Protein AF-A0A3D5NP03-F1 (afdb_monomer_lite)

Radius of gyration: 13.7 Å; chains: 1; bounding box: 36×18×40 Å

Structure (mmCIF, N/CA/C/O backbone):
data_AF-A0A3D5NP03-F1
#
_entry.id   AF-A0A3D5NP03-F1
#
loop_
_atom_site.group_PDB
_atom_site.id
_atom_site.type_symbol
_atom_site.label_atom_id
_atom_site.label_alt_id
_atom_site.label_comp_id
_atom_site.label_asym_id
_atom_site.label_entity_id
_atom_site.label_seq_id
_atom_site.pdbx_PDB_ins_code
_atom_site.Cartn_x
_atom_site.Cartn_y
_at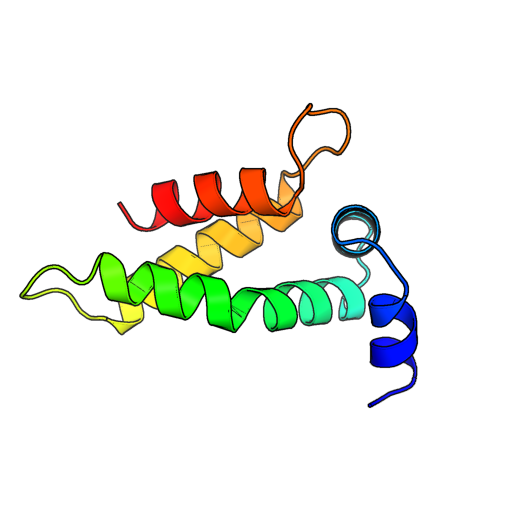om_site.Cartn_z
_atom_site.occupancy
_atom_site.B_iso_or_equiv
_atom_site.auth_seq_id
_atom_site.auth_comp_id
_atom_site.auth_asym_id
_atom_site.auth_atom_id
_atom_site.pdbx_PDB_model_num
ATOM 1 N N . MET A 1 1 ? 8.592 -4.418 17.081 1.00 55.94 1 MET A N 1
ATOM 2 C CA . MET A 1 1 ? 7.136 -4.643 17.130 1.00 55.94 1 MET A CA 1
ATOM 3 C C . MET A 1 1 ? 6.507 -3.720 18.150 1.00 55.94 1 MET A C 1
ATOM 5 O O . MET A 1 1 ? 6.401 -4.073 19.323 1.00 55.94 1 MET A O 1
ATOM 9 N N . THR A 1 2 ? 6.155 -2.521 17.697 1.00 75.50 2 THR A N 1
ATOM 10 C CA . THR A 1 2 ? 5.348 -1.550 18.441 1.00 75.50 2 THR A CA 1
ATOM 11 C C . THR A 1 2 ? 3.928 -2.098 18.648 1.00 75.50 2 THR A C 1
ATOM 13 O O . THR A 1 2 ? 3.520 -3.089 18.035 1.00 75.50 2 THR A O 1
ATOM 16 N N . LYS A 1 3 ? 3.162 -1.484 19.555 1.00 73.06 3 LYS A N 1
ATOM 17 C CA . LYS A 1 3 ? 1.764 -1.865 19.819 1.00 73.06 3 LYS A CA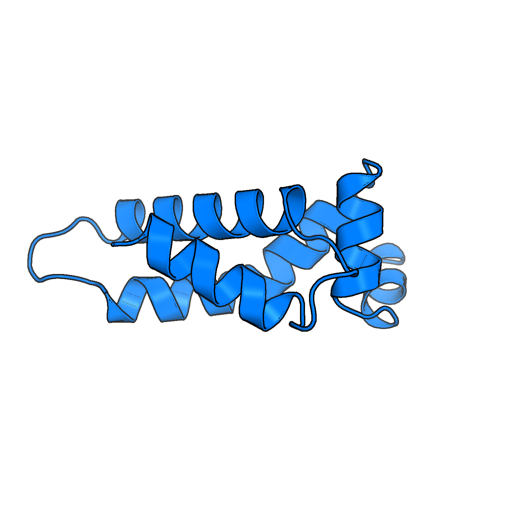 1
ATOM 18 C C . LYS A 1 3 ? 0.890 -1.732 18.561 1.00 73.06 3 LYS A C 1
ATOM 20 O O . LYS A 1 3 ? 0.045 -2.591 18.323 1.00 73.06 3 LYS A O 1
ATOM 25 N N . GLU A 1 4 ? 1.161 -0.719 17.742 1.00 75.50 4 GLU A N 1
ATOM 26 C CA . GLU A 1 4 ? 0.463 -0.455 16.480 1.00 75.50 4 GLU A CA 1
ATOM 27 C C . GLU A 1 4 ? 0.772 -1.513 15.408 1.00 75.50 4 GLU A C 1
ATOM 29 O O . GLU A 1 4 ? -0.145 -2.030 14.778 1.00 75.50 4 GLU A O 1
ATOM 34 N N . GLU A 1 5 ? 2.027 -1.961 15.271 1.00 76.12 5 GLU A N 1
ATOM 35 C CA . GLU A 1 5 ? 2.375 -3.047 14.334 1.00 76.12 5 GLU A CA 1
ATOM 36 C C . GLU A 1 5 ? 1.625 -4.353 14.654 1.00 76.12 5 GLU A C 1
ATOM 38 O O . GLU A 1 5 ? 1.210 -5.073 13.748 1.00 76.12 5 GLU A O 1
ATOM 43 N N . ARG A 1 6 ? 1.403 -4.653 15.945 1.00 80.69 6 ARG A N 1
ATOM 44 C CA . ARG A 1 6 ? 0.602 -5.820 16.360 1.00 80.69 6 ARG A CA 1
ATOM 45 C C . ARG A 1 6 ? -0.878 -5.660 16.021 1.00 80.69 6 ARG A C 1
ATOM 47 O O . ARG A 1 6 ? -1.496 -6.638 15.613 1.00 80.69 6 ARG A O 1
ATOM 54 N N . LYS A 1 7 ? -1.431 -4.453 16.167 1.00 88.31 7 LYS A N 1
ATOM 55 C CA . LYS A 1 7 ? -2.825 -4.141 15.815 1.00 88.31 7 LYS A CA 1
ATOM 56 C C . LYS A 1 7 ? -3.075 -4.397 14.328 1.00 88.31 7 LYS A C 1
ATOM 58 O O . LYS A 1 7 ? -3.957 -5.182 14.003 1.00 88.31 7 LYS A O 1
ATOM 63 N N . TYR A 1 8 ? -2.272 -3.807 13.442 1.00 91.81 8 TYR A N 1
ATOM 64 C CA . TYR A 1 8 ? -2.473 -3.963 11.997 1.00 91.81 8 TYR A CA 1
ATOM 65 C C . TYR A 1 8 ? -2.136 -5.371 11.495 1.00 91.81 8 TYR A C 1
ATOM 67 O O . TYR A 1 8 ? -2.755 -5.838 10.549 1.00 91.81 8 TYR A O 1
ATOM 75 N N . SER A 1 9 ? -1.226 -6.102 12.152 1.00 87.69 9 SER A N 1
ATOM 76 C CA . SER A 1 9 ? -0.919 -7.492 11.769 1.00 87.69 9 SER A CA 1
ATOM 77 C C . SER A 1 9 ? -2.096 -8.468 11.897 1.00 87.69 9 SER A C 1
ATOM 79 O O . SER A 1 9 ? -2.059 -9.537 11.293 1.00 87.69 9 SER A O 1
ATOM 81 N N . ALA A 1 10 ? -3.121 -8.112 12.679 1.00 92.44 10 ALA A N 1
ATOM 82 C CA . ALA A 1 10 ? -4.338 -8.901 12.846 1.00 92.44 10 ALA A CA 1
ATOM 83 C C . ALA A 1 10 ? -5.460 -8.511 11.865 1.00 92.44 10 ALA A C 1
ATOM 85 O O . ALA A 1 10 ? -6.496 -9.171 11.855 1.00 92.44 10 ALA A O 1
ATOM 86 N N . LEU A 1 11 ? -5.264 -7.453 11.074 1.00 95.56 11 LEU A N 1
ATOM 87 C CA . LEU A 1 11 ? -6.228 -6.950 10.099 1.00 95.56 11 LEU A CA 1
ATOM 88 C C . LEU A 1 11 ? -5.886 -7.434 8.685 1.00 95.56 11 LEU A C 1
ATOM 90 O O . LEU A 1 11 ? -4.732 -7.728 8.355 1.00 95.56 11 LEU A O 1
ATOM 94 N N . THR A 1 12 ? -6.909 -7.493 7.843 1.00 95.88 12 THR A N 1
ATOM 95 C CA . THR A 1 12 ? -6.777 -7.683 6.394 1.00 95.88 12 THR A CA 1
ATOM 96 C C . THR A 1 12 ? -6.185 -6.443 5.726 1.00 95.88 12 THR A C 1
ATOM 98 O O . THR A 1 12 ? -6.172 -5.353 6.300 1.00 95.88 12 THR A O 1
ATOM 101 N N . ASP A 1 13 ? -5.683 -6.590 4.499 1.00 96.38 13 ASP A N 1
ATOM 102 C CA . ASP A 1 13 ? -5.157 -5.440 3.756 1.00 96.38 13 ASP A CA 1
ATOM 103 C C . ASP A 1 13 ? -6.245 -4.402 3.493 1.00 96.38 13 ASP A C 1
ATOM 105 O O . ASP A 1 13 ? -6.003 -3.208 3.633 1.00 96.38 13 ASP A O 1
ATOM 109 N N . GLU A 1 14 ? -7.449 -4.866 3.178 1.00 95.69 14 GLU A N 1
ATOM 110 C CA . GLU A 1 14 ? -8.618 -4.038 2.924 1.00 95.69 14 GLU A CA 1
ATOM 111 C C . GLU A 1 14 ? -8.990 -3.196 4.153 1.00 95.69 14 GLU A C 1
ATOM 113 O O . GLU A 1 14 ? -9.177 -1.988 4.033 1.00 95.69 14 GLU A O 1
ATOM 118 N N . GLU A 1 15 ? -9.008 -3.793 5.348 1.00 95.88 15 GLU A N 1
ATOM 119 C CA . GLU A 1 15 ? -9.270 -3.062 6.595 1.00 95.88 15 GLU A CA 1
ATOM 120 C C . GLU A 1 15 ? -8.196 -2.004 6.882 1.00 95.88 15 GLU A C 1
ATOM 122 O O . GLU A 1 15 ? -8.517 -0.885 7.282 1.00 95.88 15 GLU A O 1
ATOM 127 N N . ILE A 1 16 ? -6.917 -2.330 6.667 1.00 96.88 16 ILE A N 1
ATOM 128 C CA . ILE A 1 16 ? -5.817 -1.379 6.891 1.00 96.88 16 ILE A CA 1
ATOM 129 C C . ILE A 1 16 ? -5.897 -0.223 5.886 1.00 96.88 16 ILE A C 1
ATOM 131 O O . ILE A 1 16 ? -5.659 0.926 6.256 1.00 96.88 16 ILE A O 1
ATOM 135 N N . VAL A 1 17 ? -6.253 -0.504 4.631 1.00 96.88 17 VAL A N 1
ATOM 136 C CA . VAL A 1 17 ? -6.426 0.518 3.590 1.00 96.88 17 VAL A CA 1
ATOM 137 C C . VAL A 1 17 ? -7.590 1.445 3.919 1.00 96.88 17 VAL A C 1
ATOM 139 O O . VAL A 1 17 ? -7.408 2.656 3.832 1.00 96.88 17 VAL A O 1
ATOM 142 N N . CYS A 1 18 ? -8.731 0.925 4.380 1.00 96.06 18 CYS A N 1
ATOM 143 C CA . CYS A 1 18 ? -9.836 1.773 4.834 1.00 96.06 18 CYS A CA 1
ATOM 144 C C . CYS A 1 18 ? -9.403 2.702 5.980 1.00 96.06 18 CYS A C 1
ATOM 146 O O . CYS A 1 18 ? -9.650 3.902 5.923 1.00 96.06 18 CYS A O 1
ATOM 148 N N . LEU A 1 19 ? -8.668 2.187 6.973 1.00 96.44 19 LEU A N 1
ATOM 149 C CA . LEU A 1 19 ? -8.124 3.024 8.051 1.00 96.44 19 LEU A CA 1
ATOM 150 C C . LEU A 1 19 ? -7.167 4.102 7.518 1.00 96.44 19 LEU A C 1
ATOM 152 O O . LEU A 1 19 ? -7.213 5.249 7.962 1.00 96.44 19 LEU A O 1
ATOM 156 N N . ALA A 1 20 ? -6.310 3.751 6.556 1.00 96.81 20 ALA A N 1
ATOM 157 C CA . ALA A 1 20 ? -5.400 4.700 5.924 1.00 96.81 20 ALA A CA 1
ATOM 158 C C . ALA A 1 20 ? -6.155 5.805 5.160 1.00 96.81 20 ALA A C 1
ATOM 160 O O . ALA A 1 20 ? -5.767 6.972 5.241 1.00 96.81 20 ALA A O 1
ATOM 161 N N . GLN A 1 21 ? -7.240 5.458 4.461 1.00 96.69 21 GLN A N 1
ATOM 162 C CA . GLN A 1 21 ? -8.120 6.400 3.757 1.00 96.69 21 GLN A CA 1
ATOM 163 C C . GLN A 1 21 ? -8.881 7.322 4.723 1.00 96.69 21 GLN A C 1
ATOM 165 O O . GLN A 1 21 ? -9.044 8.507 4.430 1.00 96.69 21 GLN A O 1
ATOM 170 N N . ASP A 1 22 ? -9.248 6.817 5.904 1.00 96.81 22 ASP A N 1
ATOM 171 C CA . ASP A 1 22 ? -9.867 7.588 6.994 1.00 96.81 22 ASP A CA 1
ATOM 172 C C . ASP A 1 22 ? -8.870 8.504 7.739 1.00 96.81 22 ASP A C 1
ATOM 174 O O . ASP A 1 22 ? -9.237 9.226 8.671 1.00 96.81 22 ASP A O 1
ATOM 178 N N . GLY A 1 23 ? -7.599 8.515 7.323 1.00 95.94 23 GLY A N 1
ATOM 179 C CA . GLY A 1 23 ? -6.563 9.409 7.840 1.00 95.94 23 GLY A CA 1
ATOM 180 C C . GLY A 1 23 ? -5.677 8.812 8.936 1.00 95.94 23 GLY A C 1
ATOM 181 O O . GLY A 1 23 ? -4.870 9.544 9.521 1.00 95.94 23 GLY A O 1
ATOM 182 N N . ASP A 1 24 ? -5.771 7.505 9.214 1.00 96.50 24 ASP A N 1
ATOM 183 C CA . ASP A 1 24 ? -4.833 6.815 10.105 1.00 96.50 24 ASP A CA 1
ATOM 184 C C . ASP A 1 24 ? -3.447 6.726 9.441 1.00 96.50 24 ASP A C 1
ATOM 186 O O . ASP A 1 24 ? -3.156 5.868 8.601 1.00 96.50 24 ASP A O 1
ATOM 190 N N . LYS A 1 25 ? -2.561 7.641 9.843 1.00 94.69 25 LYS A N 1
ATOM 191 C CA . LYS A 1 25 ? -1.189 7.719 9.329 1.00 94.69 25 LYS A CA 1
ATOM 192 C C . LYS A 1 25 ? -0.384 6.452 9.608 1.00 94.69 25 LYS A C 1
ATOM 194 O O . LYS A 1 25 ? 0.404 6.051 8.758 1.00 94.69 25 LYS A O 1
ATOM 199 N N . TYR A 1 26 ? -0.601 5.797 10.749 1.00 95.38 26 TYR A N 1
ATOM 200 C CA . TYR A 1 26 ? 0.121 4.570 11.082 1.00 95.38 26 TYR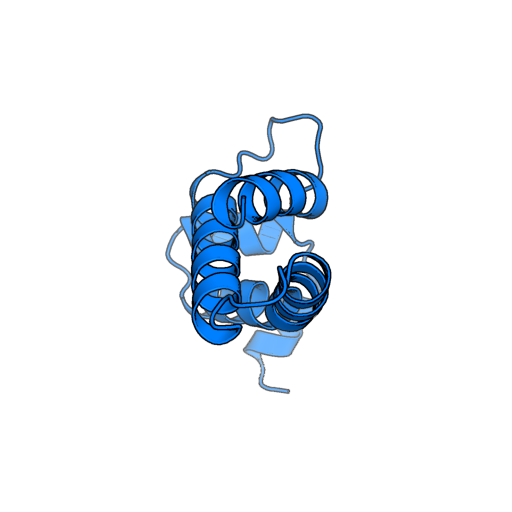 A CA 1
ATOM 201 C C . TYR A 1 26 ? -0.350 3.399 10.219 1.00 95.38 26 TYR A C 1
ATOM 203 O O . TYR A 1 26 ? 0.475 2.587 9.806 1.00 95.38 26 TYR A O 1
ATOM 211 N N . ALA A 1 27 ? -1.642 3.337 9.886 1.00 96.12 27 ALA A N 1
ATOM 212 C CA . ALA A 1 27 ? -2.157 2.363 8.926 1.00 96.12 27 ALA A CA 1
ATOM 213 C C . ALA A 1 27 ? -1.542 2.576 7.531 1.00 96.12 27 ALA A C 1
ATOM 215 O O . ALA A 1 27 ? -1.091 1.617 6.903 1.00 96.12 27 ALA A O 1
ATOM 216 N N . SER A 1 28 ? -1.452 3.836 7.084 1.00 95.94 28 SER A N 1
ATOM 217 C CA . SER A 1 28 ? -0.823 4.218 5.810 1.00 95.94 28 SER A CA 1
ATOM 218 C C . SER A 1 28 ? 0.660 3.828 5.752 1.00 95.94 28 SER A C 1
ATOM 220 O O . SER A 1 28 ? 1.107 3.188 4.795 1.00 95.94 28 SER A O 1
ATOM 222 N N . GLU A 1 29 ? 1.425 4.132 6.802 1.00 95.44 29 GLU A N 1
ATOM 223 C CA . GLU A 1 29 ? 2.831 3.729 6.919 1.00 95.44 29 GLU A CA 1
ATOM 224 C C . GLU A 1 29 ? 2.980 2.203 6.946 1.00 95.44 29 GLU A C 1
ATOM 226 O O . GLU A 1 29 ? 3.839 1.650 6.255 1.00 95.44 29 GLU A O 1
ATOM 231 N N . PHE A 1 30 ? 2.115 1.509 7.691 1.00 96.50 30 PHE A N 1
ATOM 232 C CA . PHE A 1 30 ? 2.155 0.057 7.821 1.00 96.50 30 PHE A CA 1
ATOM 233 C C . PHE A 1 30 ? 1.888 -0.650 6.490 1.00 96.50 30 PHE A C 1
ATOM 235 O O . PHE A 1 30 ? 2.672 -1.512 6.086 1.00 96.50 30 PHE A O 1
ATOM 242 N N . ILE A 1 31 ? 0.812 -0.286 5.783 1.00 96.56 31 ILE A N 1
ATOM 243 C CA . ILE A 1 31 ? 0.467 -0.917 4.502 1.00 96.56 31 ILE A CA 1
ATOM 244 C C . ILE A 1 31 ? 1.512 -0.594 3.427 1.00 96.56 31 ILE A C 1
ATOM 246 O O . ILE A 1 31 ? 1.908 -1.479 2.665 1.00 96.56 31 ILE A O 1
ATOM 250 N N . THR A 1 32 ? 2.046 0.633 3.425 1.00 96.62 32 THR A N 1
ATOM 251 C CA . THR A 1 32 ? 3.123 1.037 2.512 1.00 96.62 32 THR A CA 1
ATOM 252 C C . THR A 1 32 ? 4.386 0.216 2.765 1.00 96.62 32 THR A C 1
ATOM 254 O O . THR A 1 32 ? 4.950 -0.362 1.836 1.00 96.62 32 THR A O 1
ATOM 257 N N . ALA A 1 33 ? 4.808 0.084 4.026 1.00 96.12 33 ALA A N 1
ATOM 258 C CA . ALA A 1 33 ? 5.973 -0.716 4.398 1.00 96.12 33 ALA A CA 1
ATOM 259 C C . ALA A 1 33 ? 5.779 -2.210 4.089 1.00 96.12 33 ALA A C 1
ATOM 261 O O . ALA A 1 33 ? 6.715 -2.865 3.621 1.00 96.12 33 ALA A O 1
ATOM 262 N N . LYS A 1 34 ? 4.565 -2.743 4.290 1.00 96.44 34 LYS A N 1
ATOM 263 C CA . LYS A 1 34 ? 4.203 -4.132 3.964 1.00 96.44 34 LYS A CA 1
ATOM 264 C C . LYS A 1 34 ? 4.386 -4.435 2.474 1.00 96.44 34 LYS A C 1
ATOM 266 O O . LYS A 1 34 ? 4.891 -5.504 2.130 1.00 96.44 34 LYS A O 1
ATOM 271 N N . TYR A 1 35 ? 4.017 -3.500 1.598 1.00 97.81 35 TYR A N 1
ATOM 272 C CA . TYR A 1 35 ? 4.083 -3.673 0.143 1.00 97.81 35 TYR A CA 1
ATOM 273 C C . TYR A 1 35 ? 5.358 -3.127 -0.514 1.00 97.81 35 TYR A C 1
ATOM 275 O O . TYR A 1 35 ? 5.646 -3.469 -1.662 1.00 97.81 35 TYR A O 1
ATOM 283 N N . LEU A 1 36 ? 6.192 -2.380 0.210 1.00 96.56 36 LEU A N 1
ATOM 284 C CA . LEU A 1 36 ? 7.469 -1.862 -0.289 1.00 96.56 36 LEU A CA 1
ATOM 285 C C . LEU A 1 36 ? 8.372 -2.941 -0.935 1.00 96.56 36 LEU A C 1
ATOM 287 O O . LEU A 1 36 ? 8.899 -2.690 -2.023 1.00 96.56 36 LEU A O 1
ATOM 291 N N . PRO A 1 37 ? 8.558 -4.150 -0.355 1.00 96.38 37 PRO A N 1
ATOM 292 C CA . PRO A 1 37 ? 9.346 -5.202 -1.001 1.00 96.38 37 PRO A CA 1
ATOM 293 C C . PRO A 1 37 ? 8.718 -5.709 -2.305 1.00 96.38 37 PRO A C 1
ATOM 295 O O . PRO A 1 37 ? 9.442 -6.075 -3.230 1.00 96.38 37 PRO A O 1
ATOM 298 N N . TYR A 1 38 ? 7.385 -5.724 -2.383 1.00 95.62 38 TYR A N 1
ATOM 299 C CA . TYR A 1 38 ? 6.648 -6.137 -3.573 1.00 95.62 38 TYR A CA 1
ATOM 300 C C . TYR A 1 38 ? 6.897 -5.168 -4.729 1.00 95.62 38 TYR A C 1
ATOM 302 O O . TYR A 1 38 ? 7.346 -5.592 -5.794 1.00 95.62 38 TYR A O 1
ATOM 310 N N . VAL A 1 39 ? 6.698 -3.869 -4.478 1.00 95.44 39 VAL A N 1
ATOM 311 C CA . VAL A 1 39 ? 6.966 -2.795 -5.445 1.00 95.44 39 VAL A CA 1
ATOM 312 C C . VAL A 1 39 ? 8.417 -2.852 -5.908 1.00 95.44 39 VAL A C 1
ATOM 314 O O . VAL A 1 39 ? 8.674 -2.908 -7.103 1.00 95.44 39 VAL A O 1
ATOM 317 N N . ARG A 1 40 ? 9.372 -2.971 -4.976 1.00 93.19 40 ARG A N 1
ATOM 318 C CA . ARG A 1 40 ? 10.802 -3.063 -5.307 1.00 93.19 40 ARG A CA 1
ATOM 319 C C . ARG A 1 40 ? 11.126 -4.230 -6.236 1.00 93.19 40 ARG A C 1
ATOM 321 O O . ARG A 1 40 ? 11.893 -4.066 -7.182 1.00 93.19 40 ARG A O 1
ATOM 328 N N . ASN A 1 41 ? 10.583 -5.413 -5.958 1.00 92.50 41 ASN A N 1
ATOM 329 C CA . ASN A 1 41 ? 10.805 -6.583 -6.807 1.00 92.50 41 ASN A CA 1
ATOM 330 C C . ASN A 1 41 ? 10.175 -6.400 -8.188 1.00 92.50 41 ASN A C 1
ATOM 332 O O . ASN A 1 41 ? 10.774 -6.796 -9.186 1.00 92.50 41 ASN A O 1
ATOM 336 N N . LYS A 1 42 ? 9.001 -5.768 -8.245 1.00 90.50 42 LYS A N 1
ATOM 337 C CA . LYS A 1 42 ? 8.308 -5.490 -9.495 1.00 90.50 42 LYS A CA 1
ATOM 338 C C . LYS A 1 42 ? 9.061 -4.465 -10.344 1.00 90.50 42 LYS A C 1
ATOM 340 O O . LYS A 1 42 ? 9.382 -4.775 -11.484 1.00 90.50 42 LYS A O 1
ATOM 345 N N . SER A 1 43 ? 9.456 -3.325 -9.779 1.00 89.94 43 SER A N 1
ATOM 346 C CA . SER A 1 43 ? 10.264 -2.296 -10.452 1.00 89.94 43 SER A CA 1
ATOM 347 C C . SER A 1 43 ? 11.561 -2.861 -11.044 1.00 89.94 43 SER A C 1
ATOM 349 O O . SER A 1 43 ? 11.927 -2.529 -12.166 1.00 89.94 43 SER A O 1
ATOM 351 N N . ARG A 1 44 ? 12.226 -3.796 -10.351 1.00 86.88 44 ARG A N 1
ATOM 352 C CA . ARG A 1 44 ? 13.425 -4.477 -10.879 1.00 86.88 44 ARG A CA 1
ATOM 353 C C . ARG A 1 44 ? 13.165 -5.294 -12.147 1.00 86.88 44 ARG A C 1
ATOM 355 O O . ARG A 1 44 ? 14.062 -5.400 -12.974 1.00 86.88 44 ARG A O 1
ATOM 362 N N . ALA A 1 45 ? 11.977 -5.879 -12.297 1.00 82.50 45 ALA A N 1
ATOM 363 C CA . ALA A 1 45 ? 11.628 -6.683 -13.470 1.00 82.50 45 ALA A CA 1
ATOM 364 C C . ALA A 1 45 ? 11.403 -5.828 -14.729 1.00 82.50 45 ALA A C 1
ATOM 366 O O . ALA A 1 45 ? 11.620 -6.312 -15.836 1.00 82.50 45 ALA A O 1
ATOM 367 N N . TYR A 1 46 ? 11.012 -4.563 -14.554 1.00 74.31 46 TYR A N 1
ATOM 368 C CA . TYR A 1 46 ? 10.797 -3.596 -15.635 1.00 74.31 46 TYR A CA 1
ATOM 369 C C . TYR A 1 46 ? 12.012 -2.701 -15.890 1.00 74.31 46 TYR A C 1
ATOM 371 O O . TYR A 1 46 ? 11.909 -1.724 -16.624 1.00 74.31 46 TYR A O 1
ATOM 379 N N . PHE A 1 47 ? 13.171 -3.024 -15.308 1.00 67.12 47 PHE A N 1
ATOM 380 C CA . PHE A 1 47 ? 14.409 -2.304 -15.567 1.00 67.12 47 PHE A CA 1
ATOM 381 C C . PHE A 1 47 ? 14.818 -2.487 -17.036 1.00 67.12 47 PHE A C 1
ATOM 383 O O . PHE A 1 47 ? 15.432 -3.486 -17.419 1.00 67.12 47 PHE A O 1
ATOM 390 N N . ILE A 1 48 ? 14.438 -1.523 -17.875 1.00 60.91 48 ILE A N 1
ATOM 391 C CA . ILE A 1 48 ? 14.882 -1.440 -19.263 1.00 60.91 48 ILE A CA 1
ATOM 392 C C . ILE A 1 48 ? 16.348 -1.010 -19.239 1.00 60.91 48 ILE A C 1
ATOM 394 O O . ILE A 1 48 ? 16.727 -0.079 -18.530 1.00 60.91 48 ILE A O 1
ATOM 398 N N . VAL A 1 49 ? 17.182 -1.703 -20.013 1.00 54.94 49 VAL A N 1
ATOM 399 C CA . VAL A 1 49 ? 18.604 -1.385 -20.186 1.00 54.94 49 VAL A CA 1
ATOM 400 C C . VAL A 1 49 ? 18.751 0.095 -20.567 1.00 54.94 49 VAL A C 1
ATOM 402 O O . VAL A 1 49 ? 18.420 0.476 -21.686 1.00 54.94 49 VAL A O 1
ATOM 405 N N . GLY A 1 50 ? 19.230 0.917 -19.626 1.00 58.66 50 GLY A N 1
ATOM 406 C CA . GLY A 1 50 ? 19.441 2.359 -19.803 1.00 58.66 50 GLY A CA 1
ATOM 407 C C . GLY A 1 50 ? 18.550 3.289 -18.963 1.00 58.66 50 GLY A C 1
ATOM 408 O O . GLY A 1 50 ? 18.777 4.492 -19.019 1.00 58.66 50 GLY A O 1
ATOM 409 N N . GLY A 1 51 ? 17.578 2.775 -18.196 1.00 64.50 51 GLY A N 1
ATOM 410 C CA . GLY A 1 51 ? 16.763 3.573 -17.263 1.00 64.50 51 GLY A CA 1
ATOM 411 C C . GLY A 1 51 ? 17.378 3.700 -15.862 1.00 64.50 51 GLY A C 1
ATOM 412 O O . GLY A 1 51 ? 18.082 2.798 -15.402 1.00 64.50 51 GLY A O 1
ATOM 413 N N . GLU A 1 52 ? 17.104 4.803 -15.162 1.00 71.94 52 GLU A N 1
ATOM 414 C CA . GLU A 1 52 ? 17.491 4.970 -13.758 1.00 71.94 52 GLU A CA 1
ATOM 415 C C . GLU A 1 52 ? 16.569 4.129 -12.864 1.00 71.94 52 GLU A C 1
ATOM 417 O O . GLU A 1 52 ? 15.354 4.304 -12.820 1.00 71.94 52 GLU A O 1
ATOM 422 N N . GLY A 1 53 ? 17.138 3.159 -12.148 1.00 79.06 53 GLY A N 1
ATOM 423 C CA . GLY A 1 53 ? 16.350 2.203 -11.357 1.00 79.06 53 GLY A CA 1
ATOM 424 C C . GLY A 1 53 ? 15.642 2.838 -10.161 1.00 79.06 53 GLY A C 1
ATOM 425 O O . GLY A 1 53 ? 14.717 2.240 -9.610 1.00 79.06 53 GLY A O 1
ATOM 426 N N . GLU A 1 54 ? 16.079 4.033 -9.765 1.00 85.19 54 GLU A N 1
ATOM 427 C CA . GLU A 1 54 ? 15.444 4.837 -8.725 1.00 85.19 54 GLU A CA 1
ATOM 428 C C . GLU A 1 54 ? 14.142 5.480 -9.220 1.00 85.19 54 GLU A C 1
ATOM 430 O O . GLU A 1 54 ? 13.166 5.454 -8.472 1.00 85.19 54 GLU A O 1
ATOM 435 N N . ASP A 1 55 ? 14.068 5.916 -10.482 1.00 87.75 55 ASP A N 1
ATOM 436 C CA . ASP A 1 55 ? 12.847 6.487 -11.072 1.00 87.75 55 ASP A CA 1
ATOM 437 C C . ASP A 1 55 ? 11.733 5.440 -11.133 1.00 87.75 55 ASP A C 1
ATOM 439 O O . ASP A 1 55 ? 10.632 5.649 -10.633 1.00 87.75 55 ASP A O 1
ATOM 443 N N . ILE A 1 56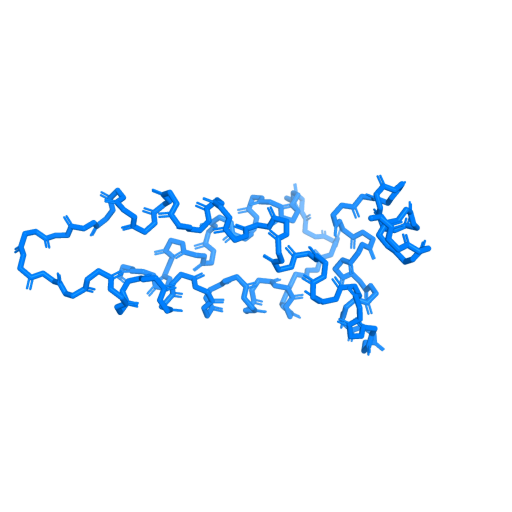 ? 12.049 4.239 -11.624 1.00 89.56 56 ILE A N 1
ATOM 444 C CA . ILE A 1 56 ? 11.098 3.115 -11.682 1.00 89.56 56 ILE A CA 1
ATOM 445 C C . ILE A 1 56 ? 10.614 2.724 -10.275 1.00 89.56 56 ILE A C 1
ATOM 447 O O . ILE A 1 56 ? 9.476 2.283 -10.078 1.00 89.56 56 ILE A O 1
ATOM 451 N N . MET A 1 57 ? 11.482 2.849 -9.268 1.00 92.75 57 MET A N 1
ATOM 452 C CA . MET A 1 57 ? 11.094 2.609 -7.882 1.00 92.75 57 MET A CA 1
ATOM 453 C C . MET A 1 57 ? 10.145 3.700 -7.373 1.00 92.75 57 MET A C 1
ATOM 455 O O . MET A 1 57 ? 9.169 3.371 -6.699 1.00 92.75 57 MET A O 1
ATOM 459 N N . GLN A 1 58 ? 10.409 4.972 -7.685 1.00 93.12 58 GLN A N 1
ATOM 460 C CA . GLN A 1 58 ? 9.534 6.081 -7.302 1.00 93.12 58 GLN A CA 1
ATOM 461 C C . GLN A 1 58 ? 8.163 5.968 -7.968 1.00 93.12 58 GLN A C 1
ATOM 463 O O . GLN A 1 58 ? 7.157 6.012 -7.263 1.00 93.12 58 GLN A O 1
ATOM 468 N N . GLU A 1 59 ? 8.113 5.711 -9.274 1.00 94.62 59 GLU A N 1
ATOM 469 C CA . GLU A 1 59 ? 6.862 5.495 -10.009 1.00 94.62 59 GLU A CA 1
ATOM 470 C C . GLU A 1 59 ? 6.073 4.306 -9.441 1.00 94.62 59 GLU A C 1
ATOM 472 O O . GLU A 1 59 ? 4.870 4.391 -9.188 1.00 94.62 59 GLU A O 1
ATOM 477 N N . GLY A 1 60 ? 6.756 3.210 -9.099 1.00 95.56 60 GLY A N 1
ATOM 478 C CA . GLY A 1 60 ? 6.119 2.086 -8.416 1.00 95.56 60 GLY A CA 1
ATOM 479 C C . GLY A 1 60 ? 5.509 2.460 -7.057 1.00 95.56 60 GLY A C 1
ATOM 480 O O . GLY A 1 60 ? 4.445 1.955 -6.693 1.00 95.56 60 GLY A O 1
ATOM 481 N N . LEU A 1 61 ? 6.153 3.350 -6.296 1.00 96.25 61 LEU A N 1
ATOM 482 C CA . LEU A 1 61 ? 5.626 3.836 -5.017 1.00 96.25 61 LEU A CA 1
ATOM 483 C C . LEU A 1 61 ? 4.455 4.800 -5.193 1.00 96.25 61 LEU A C 1
ATOM 485 O O . LEU A 1 61 ? 3.515 4.740 -4.399 1.00 96.25 61 LEU A O 1
ATOM 489 N N . ILE A 1 62 ? 4.480 5.635 -6.234 1.00 96.69 62 ILE A N 1
ATOM 490 C CA . ILE A 1 62 ? 3.348 6.489 -6.609 1.00 96.69 62 ILE A CA 1
ATOM 491 C C . ILE A 1 62 ? 2.132 5.607 -6.911 1.00 96.69 62 ILE A C 1
ATOM 493 O O . ILE A 1 62 ? 1.079 5.804 -6.307 1.00 96.69 62 ILE A O 1
ATOM 497 N N . GLY A 1 63 ? 2.299 4.557 -7.722 1.00 97.19 63 GLY A N 1
ATOM 498 C CA . GLY A 1 63 ? 1.217 3.617 -8.029 1.00 97.19 63 GLY A CA 1
ATOM 499 C C . GLY A 1 63 ? 0.665 2.886 -6.795 1.00 97.19 63 GLY A C 1
ATOM 500 O O . GLY A 1 63 ? -0.541 2.655 -6.702 1.00 97.19 63 GLY A O 1
ATOM 501 N N . LEU A 1 64 ? 1.512 2.559 -5.810 1.00 97.94 64 LEU A N 1
ATOM 502 C CA . LEU A 1 64 ? 1.063 2.009 -4.523 1.00 97.94 64 LEU A CA 1
ATOM 503 C C . LEU A 1 64 ? 0.248 3.036 -3.722 1.00 97.94 64 LEU A C 1
ATOM 505 O O . LEU A 1 64 ? -0.791 2.687 -3.163 1.00 97.94 64 LEU A O 1
ATOM 509 N N . TYR A 1 65 ? 0.701 4.288 -3.664 1.00 97.06 65 TYR A N 1
ATOM 510 C CA . TYR A 1 65 ? 0.005 5.350 -2.939 1.00 97.06 65 TYR A CA 1
ATOM 511 C C . TYR A 1 65 ? -1.368 5.656 -3.552 1.00 97.06 65 TYR A C 1
ATOM 513 O O . TYR A 1 65 ? -2.363 5.756 -2.832 1.00 97.06 65 TYR A O 1
ATOM 521 N N . GLU A 1 66 ? -1.446 5.723 -4.880 1.00 96.25 66 GLU A N 1
ATOM 522 C CA . GLU A 1 66 ? -2.713 5.860 -5.601 1.00 96.25 66 GLU A CA 1
ATOM 523 C C . GLU A 1 66 ? -3.628 4.659 -5.366 1.00 96.25 66 GLU A C 1
ATOM 525 O O . GLU A 1 66 ? -4.815 4.838 -5.108 1.00 96.25 66 GLU A O 1
ATOM 530 N N . ALA A 1 67 ? -3.085 3.436 -5.355 1.00 97.00 67 ALA A N 1
ATOM 531 C CA . ALA A 1 67 ? -3.873 2.253 -5.036 1.00 97.00 67 ALA A CA 1
ATOM 532 C C . ALA A 1 67 ? -4.492 2.329 -3.635 1.00 97.00 67 ALA A C 1
ATOM 534 O O . ALA A 1 67 ? -5.668 2.016 -3.481 1.00 97.00 67 ALA A O 1
ATOM 535 N N . ILE A 1 68 ? -3.731 2.759 -2.622 1.00 97.06 68 ILE A N 1
ATOM 536 C CA . ILE A 1 68 ? -4.247 2.948 -1.255 1.00 97.06 68 ILE A CA 1
ATOM 537 C C . ILE A 1 68 ? -5.360 3.996 -1.251 1.00 97.06 68 ILE A C 1
ATOM 539 O O . ILE A 1 68 ? -6.376 3.800 -0.597 1.00 97.06 68 ILE A O 1
ATOM 543 N N . LYS A 1 69 ? -5.191 5.099 -1.981 1.00 95.62 69 LYS A N 1
ATOM 544 C CA . LYS A 1 69 ? -6.162 6.197 -2.013 1.00 95.62 69 LYS A CA 1
ATOM 545 C C . LYS A 1 69 ? -7.455 5.837 -2.755 1.00 95.62 69 LYS A C 1
ATOM 547 O O . LYS A 1 69 ? -8.528 6.221 -2.303 1.00 95.62 69 LYS A O 1
ATOM 552 N N . ASP A 1 70 ? -7.351 5.102 -3.859 1.00 95.31 70 ASP A N 1
ATOM 553 C CA . ASP A 1 70 ? -8.459 4.885 -4.798 1.00 95.31 70 ASP A CA 1
ATOM 554 C C . ASP A 1 70 ? -9.130 3.509 -4.656 1.00 95.31 70 ASP A C 1
ATOM 556 O O . ASP A 1 70 ? -10.138 3.234 -5.323 1.00 95.31 70 ASP A O 1
ATOM 560 N N . TYR A 1 71 ? -8.581 2.619 -3.819 1.00 96.19 71 TYR A N 1
ATOM 561 C CA . TYR A 1 71 ? -9.181 1.312 -3.580 1.00 96.19 71 TYR A CA 1
ATOM 562 C C . TYR A 1 71 ? -10.574 1.464 -2.977 1.00 96.19 71 TYR A C 1
ATOM 564 O O . TYR A 1 71 ? -10.780 2.172 -1.996 1.00 96.19 71 TYR A O 1
ATOM 572 N N . SER A 1 72 ? -11.528 0.746 -3.552 1.00 89.06 72 SER A N 1
ATOM 573 C CA . SER A 1 72 ? -12.885 0.660 -3.040 1.00 89.06 72 SER A CA 1
ATOM 574 C C . SER A 1 72 ? -13.210 -0.815 -2.867 1.00 89.06 72 SER A C 1
ATOM 576 O O . SER A 1 72 ? -13.169 -1.579 -3.834 1.00 89.06 72 SER A O 1
ATOM 578 N N . GLY A 1 73 ? -13.483 -1.224 -1.626 1.00 77.19 73 GLY A N 1
ATOM 579 C CA . GLY A 1 73 ? -13.729 -2.622 -1.250 1.00 77.19 73 GLY A CA 1
ATOM 580 C C . GLY A 1 73 ? -15.014 -3.223 -1.838 1.00 77.19 73 GLY A C 1
ATOM 581 O O . GLY A 1 73 ? -15.294 -4.398 -1.631 1.00 77.19 73 GLY A O 1
ATOM 582 N N . ASP A 1 74 ? -15.794 -2.432 -2.578 1.00 72.62 74 ASP A N 1
ATOM 583 C CA . ASP A 1 74 ? -16.945 -2.882 -3.366 1.00 72.62 74 ASP A CA 1
ATOM 584 C C . ASP A 1 74 ? -16.546 -3.518 -4.713 1.00 72.62 74 ASP A C 1
ATOM 586 O O . ASP A 1 74 ? -17.366 -4.171 -5.367 1.00 72.62 74 ASP A O 1
ATOM 590 N N . ARG A 1 75 ? -15.286 -3.361 -5.140 1.00 65.38 75 ARG A N 1
ATOM 591 C CA . ARG A 1 75 ? -14.759 -3.974 -6.363 1.00 65.38 75 ARG A CA 1
ATOM 592 C C . ARG A 1 75 ? -14.400 -5.433 -6.075 1.00 65.38 75 ARG A C 1
ATOM 594 O O . ARG A 1 75 ? -13.778 -5.739 -5.068 1.00 65.38 75 ARG A O 1
ATOM 601 N N . GLN A 1 76 ? -14.730 -6.348 -6.991 1.00 72.31 76 GLN A N 1
ATOM 602 C CA . GLN A 1 76 ? -14.546 -7.811 -6.848 1.00 72.31 76 GLN A CA 1
ATOM 603 C C . GLN A 1 76 ? -13.077 -8.291 -6.737 1.00 72.31 76 GLN A C 1
ATOM 605 O O . GLN A 1 76 ? -12.806 -9.486 -6.844 1.00 72.31 76 GLN A O 1
ATOM 610 N N . ALA A 1 77 ? -12.115 -7.385 -6.562 1.00 87.44 77 ALA A N 1
ATOM 611 C CA . ALA A 1 77 ? -10.693 -7.682 -6.496 1.00 87.44 77 ALA A CA 1
ATOM 612 C C . ALA A 1 77 ? -10.137 -7.339 -5.108 1.00 87.44 77 ALA A C 1
ATOM 614 O O . ALA A 1 77 ? -10.453 -6.294 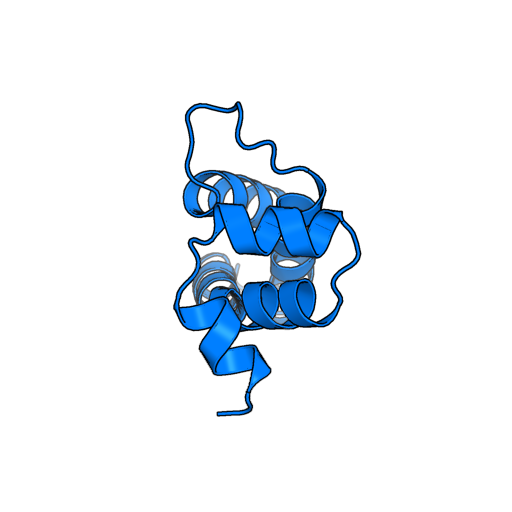-4.537 1.00 87.44 77 ALA A O 1
ATOM 615 N N . SER A 1 78 ? -9.255 -8.200 -4.595 1.00 94.44 78 SER A N 1
ATOM 616 C CA . SER A 1 78 ? -8.484 -7.893 -3.387 1.00 94.44 78 SER A CA 1
ATOM 617 C C . SER A 1 78 ? -7.640 -6.637 -3.585 1.00 94.44 78 SER A C 1
ATOM 619 O O . SER A 1 78 ? -7.219 -6.335 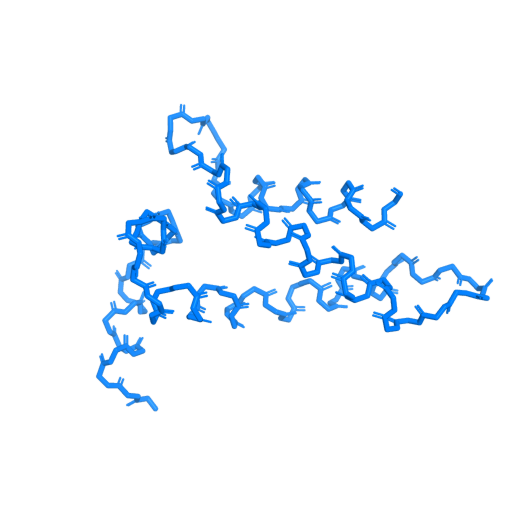-4.712 1.00 94.44 78 SER A O 1
ATOM 621 N N . PHE A 1 79 ? -7.319 -5.951 -2.488 1.00 96.25 79 PHE A N 1
ATOM 622 C CA . PHE A 1 79 ? -6.450 -4.776 -2.523 1.00 96.25 79 PHE A CA 1
ATOM 623 C C . PHE A 1 79 ? -5.135 -5.077 -3.243 1.00 96.25 79 PHE A C 1
ATOM 625 O O . PHE A 1 79 ? -4.713 -4.324 -4.116 1.00 96.25 79 PHE A O 1
ATOM 632 N N . LYS A 1 80 ? -4.529 -6.236 -2.959 1.00 96.00 80 LYS A N 1
ATOM 633 C CA . LYS A 1 80 ? -3.293 -6.676 -3.615 1.00 96.00 80 LYS A CA 1
ATOM 634 C C . LYS A 1 80 ? -3.408 -6.699 -5.140 1.00 96.00 80 LYS A C 1
ATOM 636 O O . LYS A 1 80 ? -2.480 -6.279 -5.821 1.00 96.00 80 LYS A O 1
ATOM 641 N N . THR A 1 81 ? -4.521 -7.200 -5.673 1.00 95.38 81 THR A N 1
ATOM 642 C CA . THR A 1 81 ? -4.737 -7.289 -7.126 1.00 95.38 81 THR A CA 1
ATOM 643 C C . THR A 1 81 ? -4.906 -5.902 -7.734 1.00 95.38 81 THR A C 1
ATOM 645 O O . THR A 1 81 ? -4.320 -5.605 -8.771 1.00 95.38 81 THR A O 1
ATOM 648 N N . PHE A 1 82 ? -5.669 -5.031 -7.073 1.00 95.56 82 PHE A N 1
ATOM 649 C CA . PHE A 1 82 ? -5.850 -3.651 -7.516 1.00 95.56 82 PHE A CA 1
ATOM 650 C C . PHE A 1 82 ? -4.535 -2.858 -7.481 1.00 95.56 82 PHE A C 1
ATOM 652 O O . PHE A 1 82 ? -4.166 -2.228 -8.470 1.00 95.56 82 PHE A O 1
ATOM 659 N N . MET A 1 83 ? -3.785 -2.969 -6.383 1.00 96.69 83 MET A N 1
ATOM 660 C CA . MET A 1 83 ? -2.460 -2.372 -6.223 1.00 96.69 83 MET A CA 1
ATOM 661 C C . MET A 1 83 ? -1.497 -2.836 -7.309 1.00 96.69 83 MET A C 1
ATOM 663 O O . MET A 1 83 ? -0.794 -2.018 -7.894 1.00 96.69 83 MET A O 1
ATOM 667 N N . ASP A 1 84 ? -1.512 -4.127 -7.638 1.00 95.81 84 ASP A N 1
ATOM 668 C CA . ASP A 1 84 ? -0.659 -4.673 -8.685 1.00 95.81 84 ASP A CA 1
ATOM 669 C C . ASP A 1 84 ? -0.897 -4.009 -10.051 1.00 95.81 84 ASP A C 1
ATOM 671 O O . ASP A 1 84 ? 0.065 -3.712 -10.770 1.00 95.81 84 ASP A O 1
ATOM 675 N N . ILE A 1 85 ? -2.164 -3.734 -10.383 1.00 94.56 85 ILE A N 1
ATOM 676 C CA . ILE A 1 85 ? -2.568 -3.041 -11.611 1.00 94.56 85 ILE A CA 1
ATOM 677 C C . ILE A 1 85 ? -2.055 -1.598 -11.598 1.00 94.56 85 ILE A C 1
ATOM 679 O O . ILE A 1 85 ? -1.413 -1.184 -12.564 1.00 94.56 85 ILE A O 1
ATOM 683 N N . CYS A 1 86 ? -2.287 -0.850 -10.514 1.00 95.75 86 CYS A N 1
ATOM 684 C CA . CYS A 1 86 ? -1.850 0.545 -10.402 1.00 95.75 86 CYS A CA 1
ATOM 685 C C . CYS A 1 86 ? -0.324 0.675 -10.474 1.00 95.75 86 CYS A C 1
ATOM 687 O O . CYS A 1 86 ? 0.188 1.470 -11.255 1.00 95.75 86 CYS A O 1
ATOM 689 N N . VAL A 1 87 ? 0.409 -0.166 -9.737 1.00 95.56 87 VAL A N 1
ATOM 690 C CA . VAL A 1 87 ? 1.879 -0.178 -9.756 1.00 95.56 87 VAL A CA 1
ATOM 691 C C . VAL A 1 87 ? 2.412 -0.500 -11.153 1.00 95.56 87 VAL A C 1
ATOM 693 O O . VAL A 1 87 ? 3.348 0.147 -11.607 1.00 95.56 87 VAL A O 1
ATOM 696 N N . THR A 1 88 ? 1.813 -1.460 -11.870 1.00 93.81 88 THR A N 1
ATOM 697 C CA . THR A 1 88 ? 2.221 -1.748 -13.263 1.00 93.81 88 THR A CA 1
ATOM 698 C C . THR A 1 88 ? 1.983 -0.554 -14.169 1.00 93.81 88 THR A C 1
ATOM 700 O O . THR A 1 88 ? 2.843 -0.220 -14.972 1.00 93.81 88 THR A O 1
ATOM 703 N N . ARG A 1 89 ? 0.803 0.063 -14.056 1.00 93.25 89 ARG A N 1
ATOM 704 C CA . ARG A 1 89 ? 0.406 1.187 -14.900 1.00 93.25 89 ARG A CA 1
ATOM 705 C C . ARG A 1 89 ? 1.320 2.390 -14.707 1.00 93.25 89 ARG A C 1
ATOM 707 O O . ARG A 1 89 ? 1.563 3.084 -15.677 1.00 93.25 89 ARG A O 1
ATOM 714 N N . GLN A 1 90 ? 1.777 2.636 -13.484 1.00 93.19 90 GLN A N 1
ATOM 715 C CA . GLN A 1 90 ? 2.621 3.789 -13.193 1.00 93.19 90 GLN A CA 1
ATOM 716 C C . GLN A 1 90 ? 4.073 3.583 -13.645 1.00 93.19 90 GLN A C 1
ATOM 718 O O . GLN A 1 90 ? 4.735 4.528 -14.050 1.00 93.19 90 GLN A O 1
ATOM 723 N N . ILE A 1 91 ? 4.565 2.342 -13.601 1.00 88.69 91 ILE A N 1
ATOM 724 C CA . ILE A 1 91 ? 5.927 1.990 -14.028 1.00 88.69 91 ILE A CA 1
ATOM 725 C C . ILE A 1 91 ? 6.093 1.992 -15.562 1.00 88.69 91 ILE A C 1
ATOM 727 O O . ILE A 1 91 ? 7.219 2.137 -16.043 1.00 88.69 91 ILE A O 1
ATOM 731 N N . MET A 1 92 ? 5.016 1.769 -16.324 1.00 82.94 92 MET A N 1
ATOM 732 C CA . MET A 1 92 ? 5.055 1.551 -17.780 1.00 82.94 92 MET A CA 1
ATOM 733 C C . MET A 1 92 ? 4.594 2.745 -18.613 1.00 82.94 92 MET A C 1
ATOM 735 O O . MET A 1 92 ? 3.664 3.456 -18.181 1.00 82.94 92 MET A O 1
#

pLDDT: mean 89.42, std 10.76, range [54.94, 97.94]

Sequence (92 aa):
MTKEERKYSALTDEEIVCLAQDGDKYASEFITAKYLPYVRNKSRAYFIVGGEGEDIMQEGLIGLYEAIKDYSGDRQASFKTFMDICVTRQIM

Foldseek 3Di:
DDPLLVVCVVDFLVVLLVCVLVPNVSSVVNSLVVCLVVLLVVLVVLPDVPDDSVVLSVLLSVLQSVLSNVDDPVDPDGSVVSSVVSSVVSSD

Secondary structure (DSSP, 8-state):
--HHHHHHHTS-HHHHHHHHHTT-HHHHHHHHHHHHHHHHHHHHHT--TTS-HHHHHHHHHHHHHHHHHH--TTSSS-HHHHHHHHHHHHH-